Protein AF-A0A2T1D3N6-F1 (afdb_monomer)

Solvent-accessible surface area (backbone atoms only — not comparable to full-atom values): 9744 Å² total; per-residue (Å²): 136,86,78,81,79,74,80,77,78,74,59,88,49,50,56,41,84,42,80,54,96,59,24,33,27,42,40,35,47,56,98,94,40,80,48,78,44,62,32,80,37,54,75,40,79,68,46,48,50,56,49,47,55,49,32,50,51,51,35,49,28,51,73,72,69,69,58,53,86,91,55,56,67,80,70,31,49,74,76,62,77,78,66,66,72,81,62,78,78,72,73,59,90,73,52,43,49,68,57,56,50,48,55,51,48,62,75,46,47,87,83,49,55,72,69,61,60,56,58,46,51,60,55,53,56,48,57,73,68,46,90,70,45,49,64,91,43,47,66,52,43,64,72,55,49,46,60,70,74,59,67,68,78,84,75,83,129

Foldseek 3Di:
DDDPDDPPDDDALQWDWDADPQWIWIWHDDPNDIDIQTQRDGPDPVVVVVLVVLRVVSSVCSVVVVDDPVPSVVSRNPPPPPPPPPPPPPVLVDQWQLNVVVVVLVVCVVVDDPVVSVVCVVVSVVSVVDPDTGPVCVVCCVPPVCCVVPPPPPPDD

InterPro domains:
  IPR022000 Min27-like integrase, DNA-binding domain [PF12167] (13-68)

Structure (mmCIF, N/CA/C/O backbone):
data_AF-A0A2T1D3N6-F1
#
_entry.id   AF-A0A2T1D3N6-F1
#
loop_
_atom_site.group_PDB
_atom_site.id
_atom_site.type_symbol
_atom_site.label_atom_id
_atom_site.label_alt_id
_atom_site.label_comp_id
_atom_site.label_asym_id
_atom_site.label_entity_id
_atom_site.label_seq_id
_atom_site.pdbx_PDB_ins_code
_atom_site.Cartn_x
_atom_site.Cartn_y
_atom_site.Cartn_z
_atom_site.occupancy
_atom_site.B_iso_or_equiv
_atom_site.auth_seq_id
_atom_site.auth_comp_id
_atom_site.auth_asym_id
_atom_site.auth_atom_id
_atom_site.pdbx_PDB_model_num
ATOM 1 N N . MET A 1 1 ? 8.219 -3.507 47.811 1.00 45.81 1 MET A N 1
ATOM 2 C CA . MET A 1 1 ? 6.776 -3.391 47.508 1.00 45.81 1 MET A CA 1
ATOM 3 C C . MET A 1 1 ? 6.613 -2.945 46.061 1.00 45.81 1 MET A C 1
ATOM 5 O O . MET A 1 1 ? 6.782 -1.767 45.781 1.00 45.81 1 MET A O 1
ATOM 9 N N . TYR A 1 2 ? 6.382 -3.871 45.125 1.00 45.59 2 TYR A N 1
ATOM 10 C CA . TYR A 1 2 ? 6.098 -3.518 43.729 1.00 45.59 2 TYR A CA 1
ATOM 11 C C . TYR A 1 2 ? 4.589 -3.311 43.575 1.00 45.59 2 TYR A C 1
ATOM 13 O O . TYR A 1 2 ? 3.824 -4.266 43.647 1.00 45.59 2 TYR A O 1
ATOM 21 N N . SER A 1 3 ? 4.165 -2.058 43.402 1.00 60.75 3 SER A N 1
ATOM 22 C CA . SER A 1 3 ? 2.786 -1.735 43.031 1.00 60.75 3 SER A CA 1
ATOM 23 C C . SER A 1 3 ? 2.605 -2.028 41.536 1.00 60.75 3 SER A C 1
ATOM 25 O O . SER A 1 3 ? 3.342 -1.451 40.725 1.00 60.75 3 SER A O 1
ATOM 27 N N . PRO A 1 4 ? 1.691 -2.929 41.129 1.00 63.94 4 PRO A N 1
ATOM 28 C CA . PRO A 1 4 ? 1.426 -3.155 39.718 1.00 63.94 4 PRO A CA 1
ATOM 29 C C . PRO A 1 4 ? 0.799 -1.883 39.141 1.00 63.94 4 PRO A C 1
ATOM 31 O O . PRO A 1 4 ? -0.293 -1.471 39.532 1.00 63.94 4 PRO A O 1
ATOM 34 N N . LYS A 1 5 ? 1.511 -1.226 38.217 1.00 59.78 5 LYS A N 1
ATOM 35 C CA . LYS A 1 5 ? 0.985 -0.067 37.487 1.00 59.78 5 LYS A CA 1
ATOM 36 C C . LYS A 1 5 ? -0.282 -0.506 36.754 1.00 59.78 5 LYS A C 1
ATOM 38 O O . LYS A 1 5 ? -0.206 -1.278 35.800 1.00 59.78 5 LYS A O 1
ATOM 43 N N . SER A 1 6 ? -1.432 -0.016 37.215 1.00 61.16 6 SER A N 1
ATOM 44 C CA . SER A 1 6 ? -2.719 -0.220 36.550 1.00 61.16 6 SER A CA 1
ATOM 45 C C . SER A 1 6 ? -2.602 0.207 35.080 1.00 61.16 6 SER A C 1
ATOM 47 O O . SER A 1 6 ? -2.093 1.306 34.813 1.00 61.16 6 SER A O 1
ATOM 49 N N . PRO A 1 7 ? -3.007 -0.636 34.113 1.00 59.03 7 PRO A N 1
ATOM 50 C CA . PRO A 1 7 ? -2.943 -0.277 32.707 1.00 59.03 7 PRO A CA 1
ATOM 51 C C . PRO A 1 7 ? -3.808 0.964 32.475 1.00 59.03 7 PRO A C 1
ATOM 53 O O . PRO A 1 7 ? -5.017 0.955 32.708 1.00 59.03 7 PRO A O 1
ATOM 56 N N . ARG A 1 8 ? -3.173 2.059 32.034 1.00 63.75 8 ARG A N 1
ATOM 57 C CA . ARG A 1 8 ? -3.869 3.297 31.666 1.00 63.75 8 ARG A CA 1
ATOM 58 C C . ARG A 1 8 ? -4.956 2.957 30.649 1.00 63.75 8 ARG A C 1
ATOM 60 O O . ARG A 1 8 ? -4.662 2.432 29.577 1.00 63.75 8 ARG A O 1
ATOM 67 N N . LYS A 1 9 ? -6.207 3.266 30.996 1.00 58.75 9 LYS A N 1
ATOM 68 C CA . LYS A 1 9 ? -7.353 3.117 30.098 1.00 58.75 9 LYS A CA 1
ATOM 69 C C . LYS A 1 9 ? -7.082 3.957 28.848 1.00 58.75 9 LYS A C 1
ATOM 71 O O . LYS A 1 9 ? -6.788 5.147 28.962 1.00 58.75 9 LYS A O 1
ATOM 76 N N . ALA A 1 10 ? -7.117 3.326 27.678 1.00 62.38 10 ALA A N 1
ATOM 77 C CA . ALA A 1 10 ? -6.928 4.028 26.416 1.00 62.38 10 ALA A CA 1
ATOM 78 C C . ALA A 1 10 ? -8.006 5.118 26.271 1.00 62.38 10 ALA A C 1
ATOM 80 O O . ALA A 1 10 ? -9.153 4.912 26.680 1.00 62.38 10 ALA A O 1
ATOM 81 N N . ARG A 1 11 ? -7.633 6.286 25.728 1.00 65.75 11 ARG A N 1
ATOM 82 C CA . ARG A 1 11 ? -8.604 7.343 25.398 1.00 65.75 11 ARG A CA 1
ATOM 83 C C . ARG A 1 11 ? -9.623 6.778 24.406 1.00 65.75 11 ARG A C 1
ATOM 85 O O . ARG A 1 11 ? -9.261 5.968 23.555 1.00 65.75 11 ARG A O 1
ATOM 92 N N . THR A 1 12 ? -10.884 7.190 24.526 1.00 64.25 12 THR A N 1
ATOM 93 C CA . THR A 1 12 ? -11.938 6.836 23.566 1.00 64.25 12 THR A CA 1
ATOM 94 C C . THR A 1 12 ? -11.451 7.128 22.147 1.00 64.25 12 THR A C 1
ATOM 96 O O . THR A 1 12 ? -10.934 8.214 21.899 1.00 64.25 12 THR A O 1
ATOM 99 N N . GLY A 1 13 ? -11.565 6.143 21.255 1.00 68.12 13 GLY A N 1
ATOM 100 C CA . GLY A 1 13 ? -11.088 6.245 19.876 1.00 68.12 13 GLY A CA 1
ATOM 101 C C . GLY A 1 13 ? -9.615 5.898 19.654 1.00 68.12 13 GLY A C 1
ATOM 102 O O . GLY A 1 13 ? -9.217 5.844 18.504 1.00 68.12 13 GLY A O 1
ATOM 103 N N . SER A 1 14 ? -8.811 5.620 20.690 1.00 81.81 14 SER A N 1
ATOM 104 C CA . SER A 1 14 ? -7.410 5.214 20.497 1.00 81.81 14 SER A CA 1
ATOM 105 C C . SER A 1 14 ? -7.311 3.821 19.874 1.00 81.81 14 SER A C 1
ATOM 107 O O . SER A 1 14 ? -7.904 2.859 20.380 1.00 81.81 14 SER A O 1
ATOM 109 N N . VAL A 1 15 ? -6.523 3.715 18.806 1.00 89.19 15 VAL A N 1
ATOM 110 C CA . VAL A 1 15 ? -6.323 2.479 18.052 1.00 89.19 15 VAL A CA 1
ATOM 111 C C . VAL A 1 15 ? -4.976 1.865 18.399 1.00 89.19 15 VAL A C 1
ATOM 113 O O . VAL A 1 15 ? -3.919 2.465 18.229 1.00 89.19 15 VAL A O 1
ATOM 116 N N . GLN A 1 16 ? -5.005 0.632 18.901 1.00 90.62 16 GLN A N 1
ATOM 117 C CA . GLN A 1 16 ? -3.804 -0.109 19.269 1.00 90.62 16 GLN A CA 1
ATOM 118 C C . GLN A 1 16 ? -3.459 -1.156 18.216 1.00 90.62 16 GLN A C 1
ATOM 120 O O . GLN A 1 16 ? -4.332 -1.857 17.708 1.00 90.62 16 GLN A O 1
ATOM 125 N N . ILE A 1 17 ? -2.164 -1.313 17.947 1.00 90.94 17 ILE A N 1
ATOM 126 C CA . ILE A 1 17 ? -1.647 -2.364 17.072 1.00 90.94 17 ILE A CA 1
ATOM 127 C C . ILE A 1 17 ? -1.302 -3.581 17.927 1.00 90.94 17 ILE A C 1
ATOM 129 O O . ILE A 1 17 ? -0.477 -3.505 18.840 1.00 90.94 17 ILE A O 1
ATOM 133 N N . ARG A 1 18 ? -1.913 -4.722 17.617 1.00 90.75 18 ARG A N 1
ATOM 134 C CA . ARG A 1 18 ? -1.641 -6.019 18.237 1.00 90.75 18 ARG A CA 1
ATOM 135 C C . ARG A 1 18 ? -1.013 -6.954 17.210 1.00 90.75 18 ARG A C 1
ATOM 137 O O . ARG A 1 18 ? -1.436 -6.988 16.062 1.00 90.75 18 ARG A O 1
ATOM 144 N N . SER A 1 19 ? -0.036 -7.743 17.644 1.00 89.12 19 SER A N 1
ATOM 145 C CA . SER A 1 19 ? 0.482 -8.877 16.875 1.00 89.12 19 SER A CA 1
ATOM 146 C C . SER A 1 19 ? -0.168 -10.167 17.382 1.00 89.12 19 SER A C 1
ATOM 148 O O . SER A 1 19 ? -0.219 -10.402 18.592 1.00 89.12 19 SER A O 1
ATOM 150 N N . SER A 1 20 ? -0.722 -10.974 16.480 1.00 84.75 20 SER A N 1
ATOM 151 C CA . SER A 1 20 ? -1.324 -12.279 16.775 1.00 84.75 20 SER A CA 1
ATOM 152 C C . SER A 1 20 ? -1.007 -13.245 15.635 1.00 84.75 20 SER A C 1
ATOM 154 O O . SER A 1 20 ? -1.254 -12.920 14.479 1.00 84.75 20 SER A O 1
ATOM 156 N N . ASN A 1 21 ? -0.432 -14.414 15.942 1.00 84.06 21 ASN A N 1
ATOM 157 C CA . ASN A 1 21 ? -0.016 -15.418 14.947 1.00 84.06 21 ASN A CA 1
ATOM 158 C C . ASN A 1 21 ? 0.836 -14.827 13.806 1.00 84.06 21 ASN A C 1
ATOM 160 O O . ASN A 1 21 ? 0.585 -15.081 12.628 1.00 84.06 21 ASN A O 1
ATOM 164 N N . ASN A 1 22 ? 1.810 -13.981 14.157 1.00 82.44 22 ASN A N 1
ATOM 165 C CA . ASN A 1 22 ? 2.666 -13.240 13.224 1.00 82.44 22 ASN A CA 1
ATOM 166 C C . ASN A 1 22 ? 1.903 -12.327 12.249 1.00 82.44 22 ASN A C 1
ATOM 168 O O . ASN A 1 22 ? 2.464 -11.929 11.230 1.00 82.44 22 ASN A O 1
ATOM 172 N N . ARG A 1 23 ? 0.648 -11.974 12.543 1.00 87.06 23 ARG A N 1
ATOM 173 C CA . ARG A 1 23 ? -0.160 -11.021 11.779 1.00 87.06 23 ARG A CA 1
ATOM 174 C C . ARG A 1 23 ? -0.475 -9.792 12.618 1.00 87.06 23 ARG A C 1
ATOM 176 O O . ARG A 1 23 ? -0.707 -9.888 13.823 1.00 87.06 23 ARG A O 1
ATOM 183 N N . LEU A 1 24 ? -0.508 -8.638 11.967 1.00 90.88 24 LEU A N 1
ATOM 184 C CA . LEU A 1 24 ? -0.866 -7.376 12.600 1.00 90.88 24 LEU A CA 1
ATOM 185 C C . LEU A 1 24 ? -2.390 -7.170 12.587 1.00 90.88 24 LEU A C 1
ATOM 187 O O . LEU A 1 24 ? -3.091 -7.500 11.627 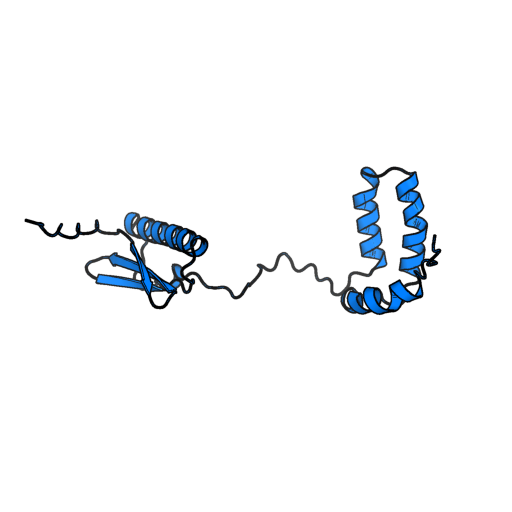1.00 90.88 24 LEU A O 1
ATOM 191 N N . GLN A 1 25 ? -2.906 -6.644 13.692 1.00 91.44 25 GLN A N 1
ATOM 192 C CA . GLN A 1 25 ? -4.320 -6.357 13.911 1.00 91.44 25 GLN A CA 1
ATOM 193 C C . GLN A 1 25 ? -4.476 -4.987 14.568 1.00 91.44 25 GLN A C 1
ATOM 195 O O . GLN A 1 25 ? -3.707 -4.633 15.463 1.00 91.44 25 GLN A O 1
ATOM 200 N N . LEU A 1 26 ? -5.498 -4.241 14.164 1.00 91.31 26 LEU A N 1
ATOM 201 C CA . LEU A 1 26 ? -5.946 -3.033 14.843 1.00 91.31 26 LEU A CA 1
ATOM 202 C C . LEU A 1 26 ? -7.016 -3.409 15.865 1.00 91.31 26 LEU A C 1
ATOM 204 O O . LEU A 1 26 ? -7.936 -4.174 15.567 1.00 91.31 26 LEU A O 1
ATOM 208 N N . VAL A 1 27 ? -6.890 -2.872 17.074 1.00 91.56 27 VAL A N 1
ATOM 209 C CA . VAL A 1 27 ? -7.812 -3.117 18.181 1.00 91.56 27 VAL A CA 1
ATOM 210 C C . VAL A 1 27 ? -8.197 -1.789 18.804 1.00 91.56 27 VAL A C 1
ATOM 212 O O . VAL A 1 27 ? -7.336 -1.050 19.279 1.00 91.56 27 VAL A O 1
ATOM 215 N N . PHE A 1 28 ? -9.492 -1.502 18.831 1.00 90.50 28 PHE A N 1
ATOM 216 C CA . PHE A 1 28 ? -10.016 -0.252 19.371 1.00 90.50 28 PHE A CA 1
ATOM 217 C C . PHE A 1 28 ? -11.444 -0.425 19.880 1.00 90.50 28 PHE A C 1
ATOM 219 O O . PHE A 1 28 ? -12.086 -1.452 19.651 1.00 90.50 28 PHE A O 1
ATOM 226 N N . THR A 1 29 ? -11.932 0.580 20.602 1.00 87.69 29 THR A N 1
ATOM 227 C CA . THR A 1 29 ? -13.298 0.611 21.126 1.00 87.69 29 THR A CA 1
ATOM 228 C C . THR A 1 29 ? -14.015 1.826 20.563 1.00 87.69 29 THR A C 1
ATOM 230 O O . THR A 1 29 ? -13.558 2.953 20.755 1.00 87.69 29 THR A O 1
ATOM 233 N N . PHE A 1 30 ? -15.154 1.589 19.920 1.00 86.44 30 PHE A N 1
ATOM 234 C CA . PHE A 1 30 ? -16.036 2.621 19.391 1.00 86.44 30 PHE A CA 1
ATOM 235 C C . PHE A 1 30 ? -17.464 2.349 19.871 1.00 86.44 30 PHE A C 1
ATOM 237 O 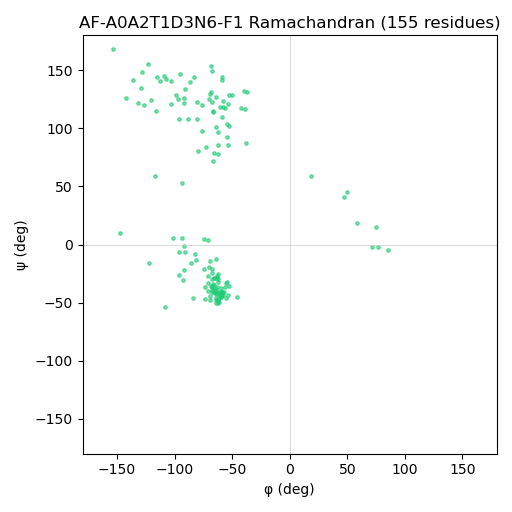O . PHE A 1 30 ? -17.908 1.204 19.900 1.00 86.44 30 PHE A O 1
ATOM 244 N N . ASN A 1 31 ? -18.160 3.391 20.330 1.00 84.25 31 ASN A N 1
ATOM 245 C CA . ASN A 1 31 ? -19.536 3.310 20.836 1.00 84.25 31 ASN A CA 1
ATOM 246 C C . ASN A 1 31 ? -19.798 2.160 21.846 1.00 84.25 31 ASN A C 1
ATOM 248 O O . ASN A 1 31 ? -20.792 1.441 21.770 1.00 84.25 31 ASN A O 1
ATOM 252 N N . GLY A 1 32 ? -18.854 1.922 22.767 1.00 83.69 32 GLY A N 1
ATOM 253 C CA . GLY A 1 32 ? -18.957 0.868 23.788 1.00 83.69 32 GLY A CA 1
ATOM 254 C C . GLY A 1 32 ? -18.696 -0.564 23.298 1.00 83.69 32 GLY A C 1
ATOM 255 O O . GLY A 1 32 ? -18.665 -1.480 24.119 1.00 83.69 32 GLY A O 1
ATOM 256 N N . LYS A 1 33 ? -18.447 -0.772 21.998 1.00 86.69 33 LYS A N 1
ATOM 257 C CA . LYS A 1 33 ? -18.113 -2.074 21.405 1.00 86.69 33 LYS A CA 1
ATOM 258 C C . LYS A 1 33 ? -16.638 -2.134 21.016 1.00 86.69 33 LYS A C 1
ATOM 260 O O . LYS A 1 33 ? -16.046 -1.148 20.579 1.00 86.69 33 LYS A O 1
ATOM 265 N N . ARG A 1 34 ? -16.023 -3.303 21.208 1.00 88.88 34 ARG A N 1
ATOM 266 C CA . ARG A 1 34 ? -14.623 -3.549 20.843 1.00 88.88 34 ARG A CA 1
ATOM 267 C C . ARG A 1 34 ? -14.555 -4.110 19.428 1.00 88.88 34 ARG A C 1
ATOM 269 O O . ARG A 1 34 ? -15.173 -5.134 19.153 1.00 88.88 34 ARG A O 1
ATOM 276 N N . HIS A 1 35 ? -13.769 -3.468 18.574 1.00 89.25 35 HIS A N 1
ATOM 277 C CA . HIS A 1 35 ? -13.573 -3.855 17.183 1.00 89.25 35 HIS A CA 1
ATOM 278 C C . HIS A 1 35 ? -12.164 -4.413 16.970 1.00 89.25 35 HIS A C 1
ATOM 280 O O . HIS A 1 35 ? -11.193 -3.971 17.594 1.00 89.25 35 HIS A O 1
ATOM 286 N N . PHE A 1 36 ? -12.076 -5.404 16.084 1.00 89.81 36 PHE A N 1
ATOM 287 C CA . PHE A 1 36 ? -10.833 -6.039 15.663 1.00 89.81 36 PHE A CA 1
ATOM 288 C C . PHE A 1 36 ? -10.760 -5.995 14.140 1.00 89.81 36 PHE A C 1
ATOM 290 O O . PHE A 1 36 ? -11.615 -6.566 13.466 1.00 89.81 36 PHE A O 1
ATOM 297 N N . VAL A 1 37 ? -9.728 -5.354 13.599 1.00 88.88 37 VAL A N 1
ATOM 298 C CA . VAL A 1 37 ? -9.477 -5.313 12.153 1.00 88.88 37 VAL A CA 1
ATOM 299 C C . VAL A 1 37 ? -8.165 -6.022 11.881 1.00 88.88 37 VAL A C 1
ATOM 301 O O . VAL A 1 37 ? -7.105 -5.581 12.317 1.00 88.88 37 VAL A O 1
ATOM 304 N N . SER A 1 38 ? -8.222 -7.145 11.172 1.00 87.06 38 SER A N 1
ATOM 305 C CA . SER A 1 38 ? -7.007 -7.828 10.726 1.00 87.06 38 SER A CA 1
ATOM 306 C C . SER A 1 38 ? -6.473 -7.143 9.476 1.00 87.06 38 SER A C 1
ATOM 308 O O . SER A 1 38 ? -7.185 -7.071 8.479 1.00 87.06 38 SER A O 1
ATOM 310 N N . THR A 1 39 ? -5.223 -6.671 9.504 1.00 84.00 39 THR A N 1
ATOM 311 C CA . THR A 1 39 ? -4.614 -6.028 8.326 1.00 84.00 39 THR A CA 1
ATOM 312 C C . THR A 1 39 ? -4.079 -7.040 7.321 1.00 84.00 39 THR A C 1
ATOM 314 O O . THR A 1 39 ? -3.729 -6.672 6.211 1.00 84.00 39 THR A O 1
ATOM 317 N N . GLY A 1 40 ? -3.966 -8.318 7.695 1.00 83.38 40 GLY A N 1
ATOM 318 C CA . GLY A 1 40 ? -3.391 -9.350 6.830 1.00 83.38 40 GLY A CA 1
ATOM 319 C C . GLY A 1 40 ? -1.875 -9.225 6.646 1.00 83.38 40 GLY A C 1
ATOM 320 O O . GLY A 1 40 ? -1.269 -10.099 6.034 1.00 83.38 40 GLY A O 1
ATOM 321 N N . LEU A 1 41 ? -1.226 -8.210 7.217 1.00 84.81 41 LEU A N 1
ATOM 322 C CA . LEU A 1 41 ? 0.216 -8.020 7.114 1.00 84.81 41 LEU A CA 1
ATOM 323 C C . LEU A 1 41 ? 0.968 -8.865 8.145 1.00 84.81 41 LEU A C 1
ATOM 325 O O . LEU A 1 41 ? 0.510 -9.033 9.275 1.00 84.81 41 LEU A O 1
ATOM 329 N N . GLY A 1 42 ? 2.136 -9.380 7.757 1.00 88.31 42 GLY A N 1
ATOM 330 C CA . GLY A 1 42 ? 3.056 -10.039 8.685 1.00 88.31 42 GLY A CA 1
ATOM 331 C C . GLY A 1 42 ? 3.669 -9.050 9.684 1.00 88.31 42 GLY A C 1
ATOM 332 O O . GLY A 1 42 ? 3.807 -7.871 9.359 1.00 88.31 42 GLY A O 1
ATOM 333 N N . ASP A 1 43 ? 4.075 -9.508 10.868 1.00 87.44 43 ASP A N 1
ATOM 334 C CA . ASP A 1 43 ? 4.760 -8.670 11.864 1.00 87.44 43 ASP A CA 1
ATOM 335 C C . ASP A 1 43 ? 6.210 -8.358 11.441 1.00 87.44 43 ASP A C 1
ATOM 337 O O . ASP A 1 43 ? 7.158 -9.043 11.819 1.00 87.44 43 ASP A O 1
ATOM 341 N N . THR A 1 44 ? 6.375 -7.330 10.606 1.00 89.31 44 THR A N 1
ATOM 342 C CA . THR A 1 44 ? 7.676 -6.765 10.216 1.00 89.31 44 THR A CA 1
ATOM 343 C C . THR A 1 44 ? 7.724 -5.273 10.560 1.00 89.31 44 THR A C 1
ATOM 345 O O . THR A 1 44 ? 6.674 -4.623 10.613 1.00 89.31 44 THR A O 1
ATOM 348 N N . PRO A 1 45 ? 8.914 -4.670 10.757 1.00 88.25 45 PRO A N 1
ATOM 349 C CA . PRO A 1 45 ? 9.022 -3.241 11.065 1.00 88.25 45 PRO A CA 1
ATOM 350 C C . PRO A 1 45 ? 8.363 -2.333 10.016 1.00 88.25 45 PRO A C 1
ATOM 352 O O . PRO A 1 45 ? 7.758 -1.322 10.363 1.00 88.25 45 PRO A O 1
ATOM 355 N N . PHE A 1 46 ? 8.445 -2.708 8.737 1.00 88.38 46 PHE A N 1
ATOM 356 C CA . PHE A 1 46 ? 7.807 -1.980 7.639 1.00 88.38 46 PHE A CA 1
ATOM 357 C C . PHE A 1 46 ? 6.278 -2.094 7.694 1.00 88.38 46 PHE A C 1
ATOM 359 O O . PHE A 1 46 ? 5.574 -1.085 7.673 1.00 88.38 46 PHE A O 1
ATOM 366 N N . ASN A 1 47 ? 5.764 -3.311 7.870 1.00 89.06 47 ASN A N 1
ATOM 367 C CA . ASN A 1 47 ? 4.329 -3.562 7.967 1.00 89.06 47 ASN A CA 1
ATOM 368 C C . ASN A 1 47 ? 3.706 -2.930 9.219 1.00 89.06 47 ASN A C 1
ATOM 370 O O . ASN A 1 47 ? 2.537 -2.544 9.198 1.00 89.06 47 ASN A O 1
ATOM 374 N N . ARG A 1 48 ? 4.476 -2.784 10.307 1.00 89.75 48 ARG A N 1
ATOM 375 C CA . ARG A 1 48 ? 4.049 -2.036 11.498 1.00 89.75 48 ARG A CA 1
ATOM 376 C C . ARG A 1 48 ? 3.827 -0.562 11.202 1.00 89.75 48 ARG A C 1
ATOM 378 O O . ARG A 1 48 ? 2.825 -0.035 11.667 1.00 89.75 48 ARG A O 1
ATOM 385 N N . LYS A 1 49 ? 4.699 0.077 10.413 1.00 90.31 49 LYS A N 1
ATOM 386 C CA . LYS A 1 49 ? 4.496 1.469 9.978 1.00 90.31 49 LYS A CA 1
ATOM 387 C C . LYS A 1 49 ? 3.232 1.603 9.131 1.00 90.31 49 LYS A C 1
ATOM 389 O O . LYS A 1 49 ? 2.375 2.402 9.471 1.00 90.31 49 LYS A O 1
ATOM 394 N N . GLN A 1 50 ? 3.046 0.729 8.140 1.00 88.69 50 GLN A N 1
ATOM 395 C CA . GLN A 1 50 ? 1.812 0.721 7.339 1.00 88.69 50 GLN A CA 1
ATOM 396 C C . GLN A 1 50 ? 0.554 0.506 8.194 1.00 88.69 50 GLN A C 1
ATOM 398 O O . GLN A 1 50 ? -0.473 1.149 7.995 1.00 88.69 50 GLN A O 1
ATOM 403 N N . THR A 1 51 ? 0.628 -0.400 9.171 1.00 90.69 51 THR A N 1
ATOM 404 C CA . THR A 1 51 ? -0.479 -0.650 10.101 1.00 90.69 51 THR A CA 1
ATOM 405 C C . THR A 1 51 ? -0.732 0.561 11.002 1.00 90.69 51 THR A C 1
ATOM 407 O O . THR A 1 51 ? -1.877 0.844 11.333 1.00 90.69 51 THR A O 1
ATOM 410 N N . GLN A 1 52 ? 0.313 1.298 11.377 1.00 91.38 52 GLN A N 1
ATOM 411 C CA . GLN A 1 52 ? 0.196 2.537 12.139 1.00 91.38 52 GLN A CA 1
ATOM 412 C C . GLN A 1 52 ? -0.477 3.648 11.330 1.00 91.38 52 GLN A C 1
ATOM 414 O O . GLN A 1 52 ? -1.346 4.326 11.869 1.00 91.38 52 GLN A O 1
ATOM 419 N N . ASP A 1 53 ? -0.158 3.784 10.045 1.00 90.62 53 ASP A N 1
ATOM 420 C CA . ASP A 1 53 ? -0.830 4.748 9.167 1.00 90.62 53 ASP A CA 1
ATOM 421 C C . ASP A 1 53 ? -2.337 4.454 9.079 1.00 90.62 53 ASP A C 1
ATOM 423 O O . ASP A 1 53 ? -3.164 5.358 9.185 1.00 90.62 53 ASP A O 1
ATOM 427 N N . ARG A 1 54 ? -2.715 3.170 8.995 1.00 89.19 54 ARG A N 1
ATOM 428 C CA . ARG A 1 54 ? -4.126 2.747 9.050 1.00 89.19 54 ARG A CA 1
ATOM 429 C C . ARG A 1 54 ? -4.766 2.964 10.414 1.00 89.19 54 ARG A C 1
ATOM 431 O O . ARG A 1 54 ? -5.937 3.317 10.478 1.00 89.19 54 ARG A O 1
ATOM 438 N N . ALA A 1 55 ? -4.019 2.787 11.502 1.00 91.56 55 ALA A N 1
ATOM 439 C CA . ALA A 1 55 ? -4.512 3.115 12.835 1.00 91.56 55 ALA A CA 1
ATOM 440 C C . ALA A 1 55 ? -4.890 4.602 12.924 1.00 91.56 55 ALA A C 1
ATOM 442 O O . ALA A 1 55 ? -5.979 4.916 13.391 1.00 91.56 55 ALA A O 1
ATOM 443 N N . LEU A 1 56 ? -4.042 5.495 12.401 1.00 91.19 56 LEU A N 1
ATOM 444 C CA . LEU A 1 56 ? -4.316 6.934 12.352 1.00 91.19 56 LEU A CA 1
ATOM 445 C C . LEU A 1 56 ? -5.528 7.270 11.478 1.00 91.19 56 LEU A C 1
ATOM 447 O O . LEU A 1 56 ? -6.306 8.147 11.835 1.00 91.19 56 LEU A O 1
ATOM 451 N N . GLU A 1 57 ? -5.711 6.571 10.358 1.00 90.69 57 GLU A N 1
ATOM 452 C CA . GLU A 1 57 ? -6.895 6.723 9.504 1.00 90.69 57 GLU A CA 1
ATOM 453 C C . GLU A 1 57 ? -8.187 6.396 10.265 1.00 90.69 57 GLU A C 1
ATOM 455 O O . GLU A 1 57 ? -9.143 7.166 10.223 1.00 90.69 57 GLU A O 1
ATOM 460 N N . VAL A 1 58 ? -8.193 5.300 11.028 1.00 90.00 58 VAL A N 1
ATOM 461 C CA . VAL A 1 58 ? -9.329 4.923 11.881 1.00 90.00 58 VAL A CA 1
ATOM 462 C C . VAL A 1 58 ? -9.559 5.960 12.980 1.00 90.00 58 VAL A C 1
ATOM 464 O O . VAL A 1 58 ? -10.692 6.378 13.196 1.00 90.00 58 VAL A O 1
ATOM 467 N N . GLU A 1 59 ? -8.503 6.406 13.668 1.00 91.19 59 GLU A N 1
ATOM 468 C CA . GLU A 1 59 ? -8.614 7.446 14.703 1.00 91.19 59 GLU A CA 1
ATOM 469 C C . GLU A 1 59 ? -9.204 8.742 14.135 1.00 91.19 59 GLU A C 1
ATOM 471 O O . GLU A 1 59 ? -10.060 9.370 14.763 1.00 91.19 59 GLU A O 1
ATOM 476 N N . ARG A 1 60 ? -8.775 9.119 12.928 1.00 91.19 60 ARG A N 1
ATOM 477 C CA . ARG A 1 60 ? -9.256 10.290 12.200 1.00 91.19 60 ARG A CA 1
ATOM 478 C C . ARG A 1 60 ? -10.739 10.158 11.852 1.00 91.19 60 ARG A C 1
ATOM 480 O O . ARG A 1 60 ? -11.510 11.063 12.154 1.00 91.19 60 ARG A O 1
ATOM 487 N N . ASP A 1 61 ? -11.143 9.037 11.267 1.00 88.75 61 ASP A N 1
ATOM 488 C CA . ASP A 1 61 ? -12.532 8.805 10.864 1.00 88.75 61 ASP A CA 1
ATOM 489 C C . ASP A 1 61 ? -13.462 8.735 12.100 1.00 88.75 61 ASP A C 1
ATOM 491 O O . ASP A 1 61 ? -14.577 9.258 12.071 1.00 88.75 61 ASP A O 1
ATOM 495 N N . ILE A 1 62 ? -12.987 8.193 13.233 1.00 88.44 62 ILE A N 1
ATOM 496 C CA . ILE A 1 62 ? -13.703 8.240 14.523 1.00 88.44 62 ILE A CA 1
ATOM 497 C C . ILE A 1 62 ? -13.854 9.684 15.015 1.00 88.44 62 ILE A C 1
ATOM 499 O O . ILE A 1 62 ? -14.920 10.053 15.508 1.00 88.44 62 ILE A O 1
ATOM 503 N N . ALA A 1 63 ? -12.804 10.501 14.899 1.00 88.00 63 ALA A N 1
ATOM 504 C CA . ALA A 1 63 ? -12.823 11.892 15.343 1.00 88.00 63 ALA A CA 1
ATOM 505 C C . ALA A 1 63 ? -13.763 12.771 14.500 1.00 88.00 63 ALA A C 1
ATOM 50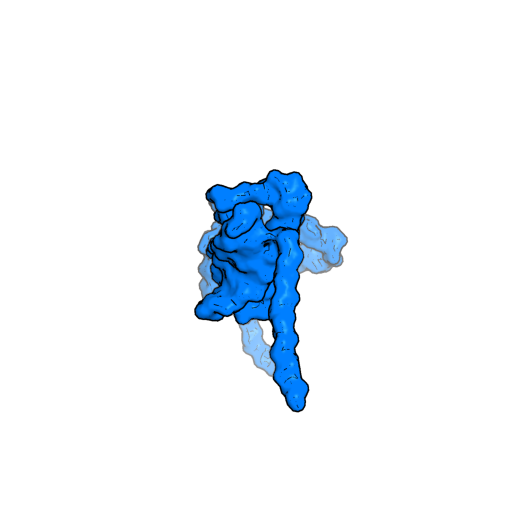7 O O . ALA A 1 63 ? -14.430 13.641 15.058 1.00 88.00 63 ALA A O 1
ATOM 508 N N . TYR A 1 64 ? -13.842 12.533 13.187 1.00 89.00 64 TYR A N 1
ATOM 509 C CA . TYR A 1 64 ? -14.758 13.246 12.287 1.00 89.00 64 TYR A CA 1
ATOM 510 C C . TYR A 1 64 ? -16.186 12.680 12.279 1.00 89.00 64 TYR A C 1
ATOM 512 O O . TYR A 1 64 ? -17.077 13.304 11.711 1.00 89.00 64 TYR A O 1
ATOM 520 N N . GLY A 1 65 ? -16.428 11.533 12.922 1.00 85.75 65 GLY A N 1
ATOM 521 C CA . GLY A 1 65 ? -17.741 10.881 12.929 1.00 85.75 65 GLY A CA 1
ATOM 522 C C . GLY A 1 65 ? -18.095 10.176 11.615 1.00 85.75 65 GLY A C 1
ATOM 523 O O . GLY A 1 65 ? -19.250 9.823 11.411 1.00 85.75 65 GLY A O 1
ATOM 524 N N . GLU A 1 66 ? -17.109 9.951 10.745 1.00 86.50 66 GLU A N 1
ATOM 525 C CA . GLU A 1 66 ? -17.243 9.210 9.481 1.00 86.50 66 GLU A CA 1
ATOM 526 C C . GLU A 1 66 ? -16.938 7.714 9.641 1.00 86.50 66 GLU A C 1
ATOM 528 O O . GLU A 1 66 ? -16.983 6.952 8.675 1.00 86.50 66 GLU A O 1
ATOM 533 N N . PHE A 1 67 ? -16.584 7.279 10.853 1.00 85.69 67 PHE A N 1
ATOM 534 C CA . PHE A 1 67 ? -16.311 5.878 11.125 1.00 85.69 67 PHE A CA 1
ATOM 535 C C . PHE A 1 67 ? -17.584 5.038 10.994 1.00 85.69 67 PHE A C 1
ATOM 537 O O . PHE A 1 67 ? -18.506 5.146 11.806 1.00 85.69 67 PHE A O 1
ATOM 544 N N . ASP A 1 68 ? -17.583 4.159 9.996 1.00 84.19 68 ASP A N 1
ATOM 545 C CA . ASP A 1 68 ? -18.639 3.186 9.766 1.00 84.19 68 ASP A CA 1
ATOM 546 C C . ASP A 1 68 ? -18.259 1.828 10.395 1.00 84.19 68 ASP A C 1
ATOM 548 O O . ASP A 1 68 ? -17.356 1.142 9.898 1.00 84.19 68 ASP A O 1
ATOM 552 N N . PRO A 1 69 ? -18.908 1.416 11.503 1.00 80.75 69 PRO A N 1
ATOM 553 C CA . PRO A 1 69 ? -18.635 0.136 12.149 1.00 80.75 69 PRO A CA 1
ATOM 554 C C . PRO A 1 69 ? -19.058 -1.072 11.303 1.00 80.75 69 PRO A C 1
ATOM 556 O O . PRO A 1 69 ? -18.539 -2.165 11.544 1.00 80.75 69 PRO A O 1
ATOM 559 N N . ASP A 1 70 ? -19.967 -0.890 10.342 1.00 80.25 70 ASP A N 1
ATOM 560 C CA . ASP A 1 70 ? -20.465 -1.961 9.478 1.00 80.25 70 ASP A CA 1
ATOM 561 C C . ASP A 1 70 ? -19.545 -2.175 8.258 1.00 80.25 70 ASP A C 1
ATOM 563 O O . ASP A 1 70 ? -19.556 -3.247 7.652 1.00 80.25 70 ASP A O 1
ATOM 567 N N . ASN A 1 71 ? -18.659 -1.212 7.958 1.00 82.44 71 ASN A N 1
ATOM 568 C CA . ASN A 1 71 ? -17.703 -1.256 6.847 1.00 82.44 71 ASN A CA 1
ATOM 569 C C . ASN A 1 71 ? -16.232 -1.238 7.310 1.00 82.44 71 ASN A C 1
ATOM 571 O O . ASN A 1 71 ? -15.417 -0.391 6.938 1.00 82.44 71 ASN A O 1
ATOM 575 N N . LEU A 1 72 ? -15.857 -2.236 8.114 1.00 81.19 72 LEU A N 1
ATOM 576 C CA . LEU A 1 72 ? -14.470 -2.435 8.568 1.00 81.19 72 LEU A CA 1
ATOM 577 C C . LEU A 1 72 ? -13.522 -2.883 7.438 1.00 81.19 72 LEU A C 1
ATOM 579 O O . LEU A 1 72 ? -12.300 -2.845 7.610 1.00 81.19 72 LEU A O 1
ATOM 583 N N . ASP A 1 73 ? -14.066 -3.310 6.295 1.00 79.31 73 ASP A N 1
ATOM 584 C CA . ASP A 1 73 ? -13.298 -3.761 5.131 1.00 79.31 73 ASP A CA 1
ATOM 585 C C . ASP A 1 73 ? -12.473 -2.632 4.502 1.00 79.31 73 ASP A C 1
ATOM 587 O O . ASP A 1 73 ? -11.370 -2.898 4.026 1.00 79.31 73 ASP A O 1
ATOM 591 N N . LYS A 1 74 ? -12.920 -1.370 4.612 1.00 81.81 74 LYS A N 1
ATOM 592 C CA . LYS A 1 74 ? -12.164 -0.171 4.195 1.00 81.81 74 LYS A CA 1
ATOM 593 C C . LYS A 1 74 ? -10.759 -0.108 4.811 1.00 81.81 74 LYS A C 1
ATOM 595 O O . LYS A 1 74 ? -9.815 0.346 4.167 1.00 81.81 74 LYS A O 1
ATOM 600 N N . TYR A 1 75 ? -10.620 -0.567 6.055 1.00 81.69 75 TYR A N 1
ATOM 601 C CA . TYR A 1 75 ? -9.366 -0.506 6.813 1.00 81.69 75 TYR A CA 1
ATOM 602 C C . TYR A 1 75 ? -8.548 -1.794 6.738 1.00 81.69 75 TYR A C 1
ATOM 604 O O . TYR A 1 75 ? -7.416 -1.840 7.233 1.00 81.69 75 TYR A O 1
ATOM 612 N N . LYS A 1 76 ? -9.090 -2.856 6.130 1.00 79.38 76 LYS A N 1
ATOM 613 C CA . LYS A 1 76 ? -8.275 -4.019 5.798 1.00 79.38 76 LYS A CA 1
ATOM 614 C C . LYS A 1 76 ? -7.306 -3.563 4.722 1.00 79.38 76 LYS A C 1
ATOM 616 O O . LYS A 1 76 ? -7.708 -3.088 3.663 1.00 79.38 76 LYS A O 1
ATOM 621 N N . VAL A 1 77 ? -6.011 -3.709 4.993 1.00 66.94 77 VAL A N 1
ATOM 622 C CA . VAL A 1 77 ? -5.026 -3.626 3.922 1.00 66.94 77 VAL A CA 1
ATOM 623 C C . VAL A 1 77 ? -5.364 -4.803 3.029 1.00 66.94 77 VAL A C 1
ATOM 625 O O . VAL A 1 77 ? -5.088 -5.952 3.375 1.00 66.94 77 VAL A O 1
ATOM 628 N N . LEU A 1 78 ? -6.050 -4.528 1.919 1.00 61.12 78 LEU A N 1
ATOM 629 C CA . LEU A 1 78 ? -6.093 -5.460 0.819 1.00 61.12 78 LEU A CA 1
ATOM 630 C C . LEU A 1 78 ? -4.623 -5.705 0.520 1.00 61.12 78 LEU A C 1
ATOM 632 O O . LEU A 1 78 ? -3.928 -4.850 -0.030 1.00 61.12 78 LEU A O 1
ATOM 636 N N . VAL A 1 79 ? -4.134 -6.864 0.952 1.00 53.22 79 VAL A N 1
ATOM 637 C CA . VAL A 1 79 ? -3.002 -7.505 0.317 1.00 53.22 79 VAL A CA 1
ATOM 638 C C . VAL A 1 79 ? -3.526 -7.784 -1.081 1.00 53.22 79 VAL A C 1
ATOM 640 O O . VAL A 1 79 ? -3.986 -8.878 -1.392 1.00 53.22 79 VAL A O 1
ATOM 643 N N . ALA A 1 80 ? -3.551 -6.738 -1.907 1.00 47.06 80 ALA A N 1
ATOM 644 C CA . ALA A 1 80 ? -3.428 -6.893 -3.322 1.00 47.06 80 ALA A CA 1
ATOM 645 C C . ALA A 1 80 ? -2.159 -7.728 -3.437 1.00 47.06 80 ALA A C 1
ATOM 647 O O . ALA A 1 80 ? -1.053 -7.253 -3.177 1.00 47.06 80 ALA A O 1
ATOM 648 N N . LEU A 1 81 ? -2.350 -9.024 -3.675 1.00 46.62 81 LEU A N 1
ATOM 649 C CA . LEU A 1 81 ? -1.502 -9.798 -4.557 1.00 46.62 81 LEU A CA 1
ATOM 650 C C . LEU A 1 81 ? -1.165 -8.878 -5.712 1.00 46.62 81 LEU A C 1
ATOM 652 O O . LEU A 1 81 ? -1.953 -8.802 -6.636 1.00 46.62 81 LEU A O 1
ATOM 656 N N . THR A 1 82 ? -0.103 -8.096 -5.554 1.00 41.84 82 THR A N 1
ATOM 657 C CA . THR A 1 82 ? 0.549 -7.254 -6.543 1.00 41.84 82 THR A CA 1
ATOM 658 C C . THR A 1 82 ? -0.332 -6.958 -7.759 1.00 41.84 82 THR A C 1
ATOM 660 O O . THR A 1 82 ? 0.031 -7.294 -8.881 1.00 41.84 82 THR A O 1
ATOM 663 N N . THR A 1 83 ? -1.502 -6.339 -7.566 1.00 44.06 83 THR A N 1
ATOM 664 C CA . THR A 1 83 ? -2.194 -5.696 -8.676 1.00 44.06 83 THR A CA 1
ATOM 665 C C . THR A 1 83 ? -1.445 -4.397 -8.798 1.00 44.06 83 THR A C 1
ATOM 667 O O . THR A 1 83 ? -1.813 -3.380 -8.216 1.00 44.06 83 THR A O 1
ATOM 670 N N . VAL A 1 84 ? -0.292 -4.497 -9.462 1.00 49.00 84 VAL A N 1
ATOM 671 C CA . VAL A 1 84 ? 0.297 -3.389 -10.191 1.00 49.00 84 VAL A CA 1
ATOM 672 C C . VAL A 1 84 ? -0.901 -2.703 -10.826 1.00 49.00 84 VAL A C 1
ATOM 674 O O . VAL A 1 84 ? -1.655 -3.352 -11.557 1.00 49.00 84 VAL A O 1
ATOM 677 N N . GLU A 1 85 ? -1.156 -1.453 -10.451 1.00 45.78 85 GLU A N 1
ATOM 678 C CA . GLU A 1 85 ? -2.067 -0.611 -11.212 1.00 45.78 85 GLU A CA 1
ATOM 679 C C . GLU A 1 85 ? -1.787 -0.895 -12.694 1.00 45.78 85 GLU A C 1
ATOM 681 O O . GLU A 1 85 ? -0.603 -0.935 -13.063 1.00 45.78 85 GLU A O 1
ATOM 686 N N . PRO A 1 86 ? -2.789 -1.140 -13.555 1.00 46.97 86 PRO A N 1
ATOM 687 C CA . PRO A 1 86 ? -2.557 -1.008 -14.975 1.00 46.97 86 PRO A CA 1
ATOM 688 C C . PRO A 1 86 ? -2.208 0.467 -15.198 1.00 46.97 86 PRO A C 1
ATOM 690 O O . PRO A 1 86 ? -3.047 1.308 -15.501 1.00 46.97 86 PRO A O 1
ATOM 693 N N . THR A 1 87 ? -0.921 0.778 -15.025 1.00 40.91 87 THR A N 1
ATOM 694 C CA . THR A 1 87 ? -0.213 1.740 -15.854 1.00 40.91 87 THR A CA 1
ATOM 695 C C . THR A 1 87 ? -0.765 1.535 -17.252 1.00 40.91 87 THR A C 1
ATOM 697 O O . THR A 1 87 ? -0.907 0.370 -17.640 1.00 40.91 87 THR A O 1
ATOM 700 N N . PRO A 1 88 ? -1.157 2.620 -17.949 1.00 43.72 88 PRO A N 1
ATOM 701 C CA . PRO A 1 88 ? -1.903 2.528 -19.193 1.00 43.72 88 PRO A CA 1
ATOM 702 C C . PRO A 1 88 ? -1.280 1.419 -20.007 1.00 43.72 88 PRO A C 1
ATOM 704 O O . PRO A 1 88 ? -0.073 1.464 -20.266 1.00 43.72 88 PRO A O 1
ATOM 707 N N . THR A 1 89 ? -2.078 0.384 -20.264 1.00 44.44 89 THR A N 1
ATOM 708 C CA . THR A 1 89 ? -1.706 -0.739 -21.097 1.00 44.44 89 THR A CA 1
ATOM 709 C C . THR A 1 89 ? -1.277 -0.108 -22.409 1.00 44.44 89 THR A C 1
ATOM 711 O O . THR A 1 89 ? -2.099 0.212 -23.261 1.00 44.44 89 THR A O 1
ATOM 714 N N . ASN A 1 90 ? 0.020 0.168 -22.550 1.00 48.19 90 ASN A N 1
ATOM 715 C CA . ASN A 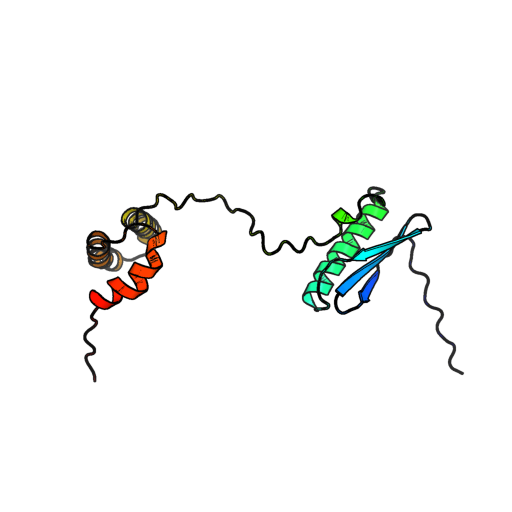1 90 ? 0.635 0.242 -23.848 1.00 48.19 90 ASN A CA 1
ATOM 716 C C . ASN A 1 90 ? 0.425 -1.174 -24.335 1.00 48.19 90 ASN A C 1
ATOM 718 O O . ASN A 1 90 ? 1.096 -2.097 -23.876 1.00 48.19 90 ASN A O 1
ATOM 722 N N . THR A 1 91 ? -0.632 -1.341 -25.119 1.00 50.34 91 THR A N 1
ATOM 723 C CA . THR A 1 91 ? -0.928 -2.521 -25.902 1.00 50.34 91 THR A CA 1
ATOM 724 C C . THR A 1 91 ? 0.321 -2.765 -26.739 1.00 50.34 91 THR A C 1
ATOM 726 O O . THR A 1 91 ? 0.476 -2.242 -27.838 1.00 50.34 91 THR A O 1
ATOM 729 N N . ASN A 1 92 ? 1.288 -3.474 -26.156 1.00 55.00 92 ASN A N 1
ATOM 730 C CA . ASN A 1 92 ? 2.557 -3.820 -26.785 1.00 55.00 92 ASN A CA 1
ATOM 731 C C . ASN A 1 92 ? 2.348 -4.937 -27.820 1.00 55.00 92 ASN A C 1
ATOM 733 O O . ASN A 1 92 ? 3.307 -5.396 -28.432 1.00 55.00 92 ASN A O 1
ATOM 737 N N . ASP A 1 93 ? 1.092 -5.329 -28.047 1.00 54.06 93 ASP A N 1
ATOM 738 C CA . ASP A 1 93 ? 0.651 -6.402 -28.933 1.00 54.06 93 ASP A CA 1
ATOM 739 C C . ASP A 1 93 ? 0.812 -6.057 -30.427 1.00 54.06 93 ASP A C 1
ATOM 741 O O . ASP A 1 93 ? 0.435 -6.844 -31.290 1.00 54.06 93 ASP A O 1
ATOM 745 N N . GLY A 1 94 ? 1.395 -4.896 -30.750 1.00 57.97 94 GLY A N 1
ATOM 746 C CA . GLY A 1 94 ? 1.678 -4.481 -32.125 1.00 57.97 94 GLY A CA 1
ATOM 747 C C . GLY A 1 94 ? 2.931 -3.627 -32.315 1.00 57.97 94 GLY A C 1
ATOM 748 O O . GLY A 1 94 ? 3.105 -3.073 -33.396 1.00 57.97 94 GLY A O 1
ATOM 749 N N . LEU A 1 95 ? 3.796 -3.479 -31.302 1.00 65.81 95 LEU A N 1
ATOM 750 C CA . LEU A 1 95 ? 5.016 -2.684 -31.470 1.00 65.81 95 LEU A CA 1
ATOM 751 C C . LEU A 1 95 ? 6.094 -3.508 -32.181 1.00 65.81 95 LEU A C 1
ATOM 753 O O . LEU A 1 95 ? 6.683 -4.423 -31.604 1.00 65.81 95 LEU A O 1
ATOM 757 N N . ASP A 1 96 ? 6.349 -3.147 -33.437 1.00 76.31 96 ASP A N 1
ATOM 758 C CA . ASP A 1 96 ? 7.400 -3.719 -34.274 1.00 76.31 96 ASP A CA 1
ATOM 759 C C . ASP A 1 96 ? 8.782 -3.300 -33.731 1.00 76.31 96 ASP A C 1
ATOM 761 O O . ASP A 1 96 ? 9.045 -2.123 -33.460 1.00 76.31 96 ASP A O 1
ATOM 765 N N . LEU A 1 97 ? 9.694 -4.258 -33.565 1.00 77.94 97 LEU A N 1
ATOM 766 C CA . LEU A 1 97 ? 11.067 -4.043 -33.088 1.00 77.94 97 LEU A CA 1
ATOM 767 C C . LEU A 1 97 ? 11.815 -2.848 -33.743 1.00 77.94 97 LEU A C 1
ATOM 769 O O . LEU A 1 97 ? 12.434 -2.065 -33.010 1.00 77.94 97 LEU A O 1
ATOM 773 N N . PRO A 1 98 ? 11.786 -2.640 -35.079 1.00 80.69 98 PRO A N 1
ATOM 774 C CA . PRO A 1 98 ? 12.368 -1.454 -35.712 1.00 80.69 98 PRO A CA 1
ATOM 775 C C . PRO A 1 98 ? 11.708 -0.138 -35.283 1.00 80.69 98 PRO A C 1
ATOM 777 O O . PRO A 1 98 ? 12.394 0.882 -35.200 1.00 80.69 98 PRO A O 1
ATOM 780 N N . GLU A 1 99 ? 10.411 -0.135 -34.981 1.00 82.44 99 GLU A N 1
ATOM 781 C CA . GLU A 1 99 ? 9.703 1.064 -34.533 1.00 82.44 99 GLU A CA 1
ATOM 782 C C . GLU A 1 99 ? 10.154 1.474 -33.126 1.00 82.44 99 GLU A C 1
ATOM 784 O O . GLU A 1 99 ? 10.482 2.639 -32.885 1.00 82.44 99 GLU A O 1
ATOM 789 N N . ILE A 1 100 ? 10.275 0.502 -32.216 1.00 83.38 100 ILE A N 1
ATOM 790 C CA . ILE A 1 100 ? 10.805 0.720 -30.861 1.00 83.38 100 ILE A CA 1
ATOM 791 C C . ILE A 1 100 ? 12.236 1.274 -30.934 1.00 83.38 100 ILE A C 1
ATOM 793 O O . ILE A 1 100 ? 12.584 2.233 -30.237 1.00 83.38 100 ILE A O 1
ATOM 797 N N . TRP A 1 101 ? 13.067 0.709 -31.814 1.00 85.62 101 TRP A N 1
ATOM 798 C CA . TRP A 1 101 ? 14.436 1.173 -32.036 1.00 85.62 101 TRP A CA 1
ATOM 799 C C . TRP A 1 101 ? 14.502 2.614 -32.552 1.00 85.62 101 TRP A C 1
ATOM 801 O O . TRP A 1 101 ? 15.342 3.396 -32.099 1.00 85.62 101 TRP A O 1
ATOM 811 N N . ASN A 1 102 ? 13.609 2.997 -33.466 1.00 84.56 102 ASN A N 1
ATOM 812 C CA . ASN A 1 102 ? 13.540 4.365 -33.978 1.00 84.56 102 ASN A CA 1
ATOM 813 C C . ASN A 1 102 ? 13.167 5.363 -32.880 1.00 84.56 102 ASN A C 1
ATOM 815 O O . ASN A 1 102 ? 13.899 6.335 -32.683 1.00 84.56 102 ASN A O 1
ATOM 819 N N . ARG A 1 103 ? 12.130 5.064 -32.088 1.00 85.25 103 ARG A N 1
ATOM 820 C CA . ARG A 1 103 ? 11.722 5.891 -30.939 1.00 85.25 103 ARG A CA 1
ATOM 821 C C . ARG A 1 103 ? 12.864 6.070 -29.932 1.00 85.25 103 ARG A C 1
ATOM 823 O O . ARG A 1 103 ? 13.099 7.175 -29.442 1.00 85.25 103 ARG A O 1
ATOM 830 N N . TYR A 1 104 ? 13.630 5.007 -29.662 1.00 85.12 104 TYR A N 1
ATOM 831 C CA . TYR A 1 104 ? 14.824 5.086 -28.815 1.0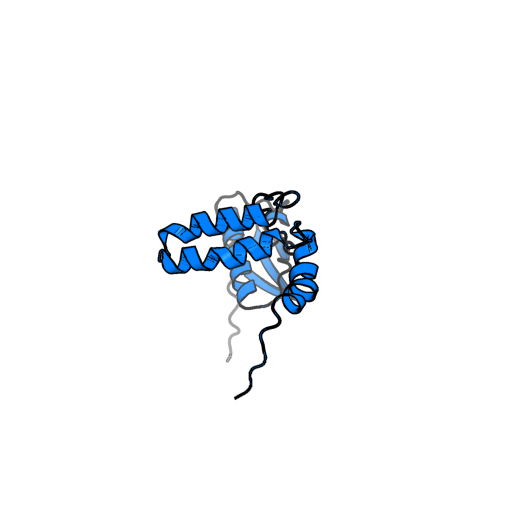0 85.12 104 TYR A CA 1
ATOM 832 C C . TYR A 1 104 ? 15.897 6.011 -29.405 1.00 85.12 104 TYR A C 1
ATOM 834 O O . TYR A 1 104 ? 16.439 6.861 -28.692 1.00 85.12 104 TYR A O 1
ATOM 842 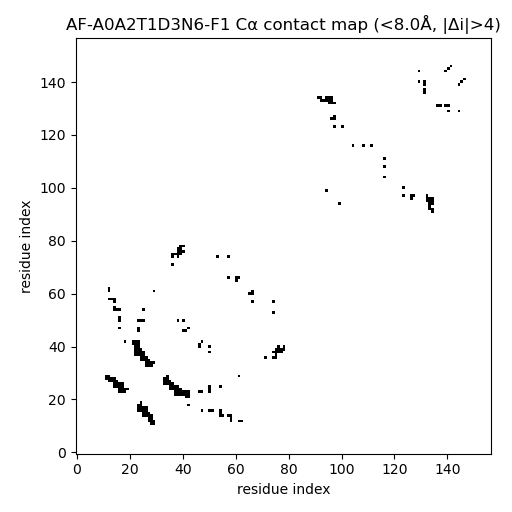N N . ARG A 1 105 ? 16.213 5.868 -30.700 1.00 83.50 105 ARG A N 1
ATOM 843 C CA . ARG A 1 105 ? 17.223 6.703 -31.370 1.00 83.50 105 ARG A CA 1
ATOM 844 C C . ARG A 1 105 ? 16.845 8.177 -31.336 1.00 83.50 105 ARG A C 1
ATOM 846 O O . ARG A 1 105 ? 17.701 8.994 -31.007 1.00 83.50 105 ARG A O 1
ATOM 853 N N . GLU A 1 106 ? 15.589 8.509 -31.610 1.00 84.56 106 GLU A N 1
ATOM 854 C CA . GLU A 1 106 ? 15.084 9.885 -31.579 1.00 84.56 106 GLU A CA 1
ATOM 855 C C . GLU A 1 106 ? 15.195 10.487 -30.176 1.00 84.56 106 GLU A C 1
ATOM 857 O O . GLU A 1 106 ? 15.829 11.531 -30.004 1.00 84.56 106 GLU A O 1
ATOM 862 N N . ALA A 1 107 ? 14.712 9.772 -29.154 1.00 85.62 107 ALA A N 1
ATOM 863 C CA . ALA A 1 107 ? 14.789 10.207 -27.759 1.00 85.62 107 ALA A CA 1
ATOM 864 C C . ALA A 1 107 ? 16.235 10.334 -27.238 1.00 85.62 107 ALA A C 1
ATOM 866 O O . ALA A 1 107 ? 16.521 11.131 -26.336 1.00 85.62 107 ALA A O 1
ATOM 867 N N . ARG A 1 108 ? 17.174 9.548 -27.784 1.00 80.62 108 ARG A N 1
ATOM 868 C CA . ARG A 1 108 ? 18.583 9.540 -27.366 1.00 80.62 108 ARG A CA 1
ATOM 869 C C . ARG A 1 108 ? 19.467 10.494 -28.172 1.00 80.62 108 ARG A C 1
ATOM 871 O O . ARG A 1 108 ? 20.498 10.916 -27.643 1.00 80.62 108 ARG A O 1
ATOM 878 N N . SER A 1 109 ? 19.055 10.865 -29.386 1.00 73.44 109 SER A N 1
ATOM 879 C CA . SER A 1 109 ? 19.800 11.733 -30.306 1.00 73.44 109 SER A CA 1
ATOM 880 C C . SER A 1 109 ? 20.244 13.081 -29.715 1.00 73.44 109 SER A C 1
ATOM 882 O O . SER A 1 109 ? 21.426 13.390 -29.868 1.00 73.44 109 SER A O 1
ATOM 884 N N . PRO A 1 110 ? 19.433 13.849 -28.948 1.00 77.25 110 PRO A N 1
ATOM 885 C CA . PRO A 1 110 ? 19.864 15.171 -28.480 1.00 77.25 110 PRO A CA 1
ATOM 886 C C . PRO A 1 110 ? 20.969 15.104 -27.417 1.00 77.25 110 PRO A C 1
ATOM 888 O O . PRO A 1 110 ? 21.666 16.083 -27.172 1.00 77.25 110 PRO A O 1
ATOM 891 N N . LYS A 1 111 ? 21.141 13.949 -26.760 1.00 79.94 111 LYS A N 1
ATOM 892 C CA . LYS A 1 111 ? 22.090 13.757 -25.650 1.00 79.94 111 LYS A CA 1
ATOM 893 C C . LYS A 1 111 ? 23.380 13.054 -26.079 1.00 79.94 111 LYS A C 1
ATOM 895 O O . LYS A 1 111 ? 24.174 12.675 -25.216 1.00 79.94 111 LYS A O 1
ATOM 900 N N . LYS A 1 112 ? 23.576 12.788 -27.374 1.00 82.50 112 LYS A N 1
ATOM 901 C CA . LYS A 1 112 ? 24.699 11.987 -27.882 1.00 82.50 112 LYS A CA 1
ATOM 902 C C . LYS A 1 112 ? 25.455 12.706 -28.992 1.00 82.50 112 LYS A C 1
ATOM 904 O O . LYS A 1 112 ? 24.889 13.469 -29.761 1.00 82.50 112 LYS A O 1
ATOM 909 N N . SER A 1 113 ? 26.759 12.437 -29.071 1.00 80.56 113 SER A N 1
ATOM 910 C CA . SER A 1 113 ? 27.607 12.968 -30.137 1.00 80.56 113 SER A CA 1
ATOM 911 C C . SER A 1 113 ? 27.225 12.367 -31.492 1.00 80.56 113 SER A C 1
ATOM 913 O O . SER A 1 113 ? 26.832 11.199 -31.572 1.00 80.56 113 SER A O 1
ATOM 915 N N . ALA A 1 114 ? 27.417 13.129 -32.572 1.00 78.31 114 ALA A N 1
ATOM 916 C CA . ALA A 1 114 ? 27.148 12.679 -33.941 1.00 78.31 114 ALA A CA 1
ATOM 917 C C . ALA A 1 114 ? 27.879 11.366 -34.299 1.00 78.31 114 ALA A C 1
ATOM 919 O O . ALA A 1 114 ? 27.337 10.525 -35.012 1.00 78.31 114 ALA A O 1
ATOM 920 N N . SER A 1 115 ? 29.075 11.142 -33.738 1.00 77.06 115 SER A N 1
ATOM 921 C CA . SER A 1 115 ? 29.823 9.886 -33.902 1.00 77.06 115 SER A CA 1
ATOM 922 C C . SER A 1 115 ? 29.108 8.687 -33.258 1.00 77.06 115 SER A C 1
ATOM 924 O O . SER A 1 115 ? 28.995 7.625 -33.867 1.00 77.06 115 SER A O 1
ATOM 926 N N . THR A 1 116 ? 28.525 8.875 -32.067 1.00 79.00 116 THR A N 1
ATOM 927 C CA . THR A 1 116 ? 27.734 7.834 -31.385 1.00 79.00 116 THR A CA 1
ATOM 928 C C . THR A 1 116 ? 26.465 7.501 -32.169 1.00 79.00 116 THR A C 1
ATOM 930 O O . THR A 1 116 ? 26.107 6.335 -32.310 1.00 79.00 116 THR A O 1
ATOM 933 N N . ILE A 1 117 ? 25.800 8.517 -32.725 1.00 80.50 117 ILE A N 1
ATOM 934 C CA . ILE A 1 117 ? 24.603 8.329 -33.555 1.00 80.50 117 ILE A CA 1
ATOM 935 C C . ILE A 1 117 ? 24.960 7.562 -34.834 1.00 80.50 117 ILE A C 1
ATOM 937 O O . ILE A 1 117 ? 24.234 6.657 -35.238 1.00 80.50 117 ILE A O 1
ATOM 941 N N . ARG A 1 118 ? 26.116 7.851 -35.441 1.00 80.94 118 ARG A N 1
ATOM 942 C CA . ARG A 1 118 ? 26.609 7.126 -36.619 1.00 80.94 118 ARG A CA 1
ATOM 943 C C . ARG A 1 118 ? 26.882 5.646 -36.322 1.00 80.94 118 ARG A C 1
ATOM 945 O O . ARG A 1 118 ? 26.569 4.800 -37.158 1.00 80.94 118 ARG A O 1
ATOM 952 N N . MET A 1 119 ? 27.379 5.308 -35.127 1.00 79.69 119 MET A N 1
ATOM 953 C CA . MET A 1 119 ? 27.568 3.910 -34.698 1.00 79.69 119 MET A CA 1
ATOM 954 C C . MET A 1 119 ? 26.252 3.123 -34.606 1.00 79.69 119 MET A C 1
ATOM 956 O O . MET A 1 119 ? 26.238 1.917 -34.847 1.00 79.69 119 MET A O 1
ATOM 960 N N . TYR A 1 120 ? 25.121 3.792 -34.360 1.00 82.88 120 TYR A N 1
ATOM 961 C CA . TYR A 1 120 ? 23.801 3.151 -34.372 1.00 82.88 120 TYR A CA 1
ATOM 962 C C . TYR A 1 120 ? 23.397 2.611 -35.752 1.00 82.88 120 TYR A C 1
ATOM 964 O O . TYR A 1 120 ? 22.457 1.818 -35.846 1.00 82.88 120 TYR A O 1
ATOM 972 N N . GLY A 1 121 ? 24.111 2.983 -36.820 1.00 81.75 121 GLY A N 1
ATOM 973 C CA . GLY A 1 121 ? 23.914 2.435 -38.160 1.00 81.75 121 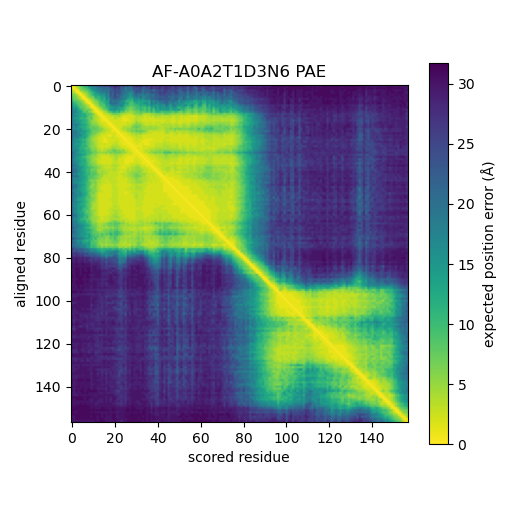GLY A CA 1
ATOM 974 C C . GLY A 1 121 ? 24.085 0.915 -38.219 1.00 81.75 121 GLY A C 1
ATOM 975 O O . GLY A 1 121 ? 23.227 0.242 -38.792 1.00 81.75 121 GLY A O 1
ATOM 976 N N . TRP A 1 122 ? 25.113 0.347 -37.562 1.00 80.69 122 TRP A N 1
ATOM 977 C CA . TRP A 1 122 ? 25.263 -1.117 -37.534 1.00 80.69 122 TRP A CA 1
ATOM 978 C C . TRP A 1 122 ? 24.058 -1.751 -36.856 1.00 80.69 122 TRP A C 1
ATOM 980 O O . TRP A 1 122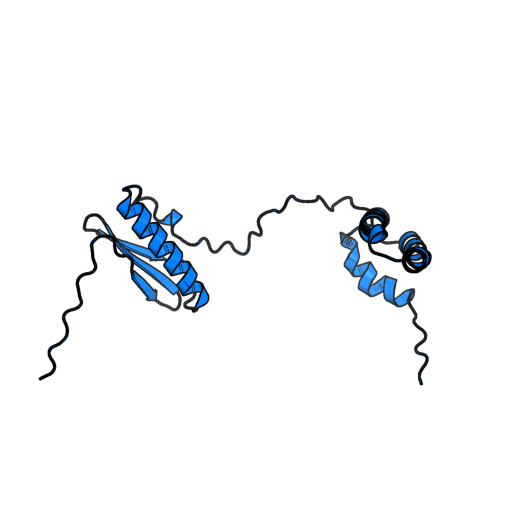 ? 23.561 -2.773 -37.323 1.00 80.69 122 TRP A O 1
ATOM 990 N N . VAL A 1 123 ? 23.607 -1.166 -35.741 1.00 80.75 123 VAL A N 1
ATOM 991 C CA . VAL A 1 123 ? 22.556 -1.749 -34.895 1.00 80.75 123 VAL A CA 1
ATOM 992 C C . VAL A 1 123 ? 21.234 -1.735 -35.649 1.00 80.75 123 VAL A C 1
ATOM 994 O O . VAL A 1 123 ? 2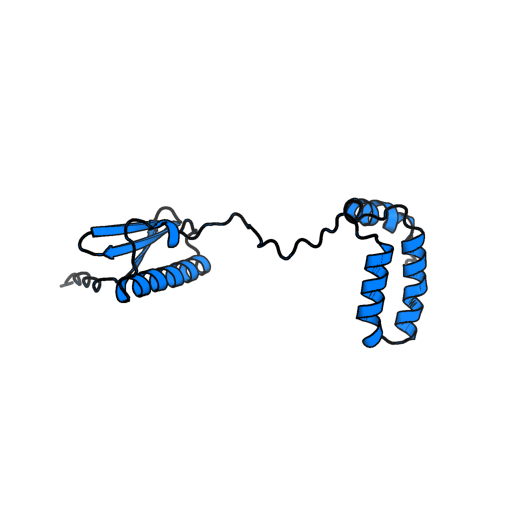0.520 -2.728 -35.662 1.00 80.75 123 VAL A O 1
ATOM 997 N N . THR A 1 124 ? 20.976 -0.658 -36.389 1.00 83.81 124 THR A N 1
ATOM 998 C CA . THR A 1 124 ? 19.817 -0.541 -37.281 1.00 83.81 124 THR A CA 1
ATOM 999 C C . THR A 1 124 ? 19.824 -1.628 -38.361 1.00 83.81 124 THR A C 1
ATOM 1001 O O . THR A 1 124 ? 18.794 -2.244 -38.611 1.00 83.81 124 THR A O 1
ATOM 1004 N N . ASN A 1 125 ? 20.987 -1.916 -38.957 1.00 83.19 125 ASN A N 1
ATOM 1005 C CA . ASN A 1 125 ? 21.139 -2.984 -39.952 1.00 83.19 125 ASN A CA 1
ATOM 1006 C C . ASN A 1 125 ? 21.037 -4.396 -39.341 1.00 83.19 125 ASN A C 1
ATOM 1008 O O . ASN A 1 125 ? 20.666 -5.344 -40.021 1.00 83.19 125 ASN A O 1
ATOM 1012 N N . HIS A 1 126 ? 21.366 -4.566 -38.059 1.00 77.88 126 HIS A N 1
ATOM 1013 C CA . HIS A 1 126 ? 21.129 -5.835 -37.368 1.00 77.88 126 HIS A CA 1
ATOM 1014 C C . HIS A 1 126 ? 19.641 -6.019 -37.086 1.00 77.88 126 HIS A C 1
ATOM 1016 O O . HIS A 1 126 ? 19.081 -7.057 -37.413 1.00 77.88 126 HIS A O 1
ATOM 1022 N N . ILE A 1 127 ? 18.980 -4.992 -36.558 1.00 82.50 127 ILE A N 1
ATOM 1023 C CA . ILE A 1 127 ? 17.547 -5.038 -36.258 1.00 82.50 127 ILE A CA 1
ATOM 1024 C C . ILE A 1 127 ? 16.726 -5.313 -37.525 1.00 82.50 127 ILE A C 1
ATOM 1026 O O . ILE A 1 127 ? 15.790 -6.102 -37.470 1.00 82.50 127 ILE A O 1
ATOM 1030 N N . SER A 1 128 ? 17.113 -4.766 -38.684 1.00 79.75 128 SER A N 1
ATOM 1031 C CA . SER A 1 128 ? 16.435 -5.058 -39.957 1.00 79.75 128 SER A CA 1
ATOM 1032 C C . SER A 1 128 ? 16.613 -6.500 -40.453 1.00 79.75 128 SER A C 1
ATOM 1034 O O . SER A 1 128 ? 15.775 -6.986 -41.209 1.00 79.75 128 SER A O 1
ATOM 1036 N N . ARG A 1 129 ? 17.684 -7.188 -40.038 1.00 80.19 129 ARG A N 1
ATOM 1037 C CA . ARG A 1 129 ? 17.967 -8.596 -40.371 1.00 80.19 129 ARG A CA 1
ATOM 1038 C C . ARG A 1 129 ? 17.399 -9.581 -39.350 1.00 80.19 129 ARG A C 1
ATOM 1040 O O . ARG A 1 129 ? 17.499 -10.788 -39.566 1.00 80.19 129 ARG A O 1
ATOM 1047 N N . CYS A 1 130 ? 16.850 -9.091 -38.240 1.00 77.62 130 CYS A N 1
ATOM 1048 C CA . CYS A 1 130 ? 16.268 -9.934 -37.208 1.00 77.62 130 CYS A CA 1
ATOM 1049 C C . CYS A 1 130 ? 14.962 -10.568 -37.724 1.00 77.62 130 CYS A C 1
ATOM 1051 O O . CYS A 1 130 ? 14.070 -9.838 -38.164 1.00 77.62 130 CYS A O 1
ATOM 1053 N N . PRO A 1 131 ? 14.829 -11.908 -37.690 1.00 74.38 131 PRO A N 1
ATOM 1054 C CA . PRO A 1 131 ? 13.614 -12.592 -38.133 1.00 74.38 131 PRO A CA 1
ATOM 1055 C C . PRO A 1 131 ? 12.462 -12.450 -37.127 1.00 74.38 131 PRO A C 1
ATOM 1057 O O . PRO A 1 131 ? 11.306 -12.573 -37.516 1.00 74.38 131 PRO A O 1
ATOM 1060 N N . TYR A 1 132 ? 12.777 -12.154 -35.864 1.00 74.19 132 TYR A N 1
ATOM 1061 C CA . TYR A 1 132 ? 11.811 -11.947 -34.789 1.00 74.19 132 TYR A CA 1
ATOM 1062 C C . TYR A 1 132 ? 11.545 -10.456 -34.615 1.00 74.19 132 TYR A C 1
ATOM 1064 O O . TYR A 1 132 ? 12.477 -9.665 -34.436 1.00 74.19 132 TYR A O 1
ATOM 1072 N N . LYS A 1 133 ? 10.277 -10.069 -34.689 1.00 71.00 133 LYS A N 1
ATOM 1073 C CA . LYS A 1 133 ? 9.859 -8.659 -34.748 1.00 71.00 133 LYS A CA 1
ATOM 1074 C C . LYS A 1 133 ? 8.922 -8.256 -33.621 1.00 71.00 133 LYS A C 1
ATOM 1076 O O . LYS A 1 133 ? 8.758 -7.068 -33.357 1.00 71.00 133 LYS A O 1
ATOM 1081 N N . LEU A 1 134 ? 8.347 -9.244 -32.943 1.00 68.94 134 LEU A N 1
ATOM 1082 C CA . LEU A 1 134 ? 7.386 -9.047 -31.872 1.00 68.94 134 LEU A CA 1
ATOM 1083 C C . LEU A 1 134 ? 8.080 -9.077 -30.513 1.00 68.94 134 LEU A C 1
ATOM 1085 O O . LEU A 1 134 ? 9.019 -9.841 -30.282 1.00 68.94 134 LEU A O 1
ATOM 1089 N N . LEU A 1 135 ? 7.565 -8.282 -29.577 1.00 66.50 135 LEU A N 1
ATOM 1090 C CA . LEU A 1 135 ? 8.084 -8.234 -28.211 1.00 66.50 135 LEU A CA 1
ATOM 1091 C C . LEU A 1 135 ? 7.942 -9.586 -27.487 1.00 66.50 135 LEU A C 1
ATOM 1093 O O . LEU A 1 135 ? 8.787 -9.944 -26.670 1.00 66.50 135 LEU A O 1
ATOM 1097 N N . THR A 1 136 ? 6.921 -10.371 -27.833 1.00 64.81 136 THR A N 1
ATOM 1098 C CA . THR A 1 136 ? 6.674 -11.720 -27.296 1.00 64.81 136 THR A CA 1
ATOM 1099 C C . THR A 1 136 ? 7.806 -12.701 -27.624 1.00 64.81 136 THR A C 1
ATOM 1101 O O . THR A 1 136 ? 8.049 -13.649 -26.883 1.00 64.81 136 THR A O 1
ATOM 1104 N N . GLU A 1 137 ? 8.548 -12.448 -28.704 1.00 69.31 137 GLU A N 1
ATOM 1105 C CA . GLU A 1 137 ? 9.676 -13.265 -29.161 1.00 69.31 137 GLU A CA 1
ATOM 1106 C C . GLU A 1 137 ? 11.025 -12.761 -28.615 1.00 69.31 137 GLU A C 1
ATOM 1108 O O . GLU A 1 137 ? 12.080 -13.299 -28.958 1.00 69.31 137 GLU A O 1
ATOM 1113 N N . ALA A 1 138 ? 11.027 -11.753 -27.731 1.00 69.88 138 ALA A N 1
ATOM 1114 C CA . ALA A 1 138 ? 12.245 -11.139 -27.194 1.00 69.88 138 ALA A CA 1
ATOM 1115 C C . ALA A 1 138 ? 13.196 -12.153 -26.540 1.00 69.88 138 ALA A C 1
ATOM 1117 O O . ALA A 1 138 ? 14.419 -12.021 -26.632 1.00 69.88 138 ALA A O 1
ATOM 1118 N N . GLN A 1 139 ? 12.649 -13.205 -25.927 1.00 69.19 139 GLN A N 1
ATOM 1119 C CA . GLN A 1 139 ? 13.458 -14.266 -25.338 1.00 69.19 139 GLN A CA 1
ATOM 1120 C C . GLN A 1 139 ? 14.206 -15.088 -26.401 1.00 69.19 139 GLN A C 1
ATOM 1122 O O . GLN A 1 139 ? 15.364 -15.433 -26.176 1.00 69.19 139 GLN A O 1
ATOM 1127 N N . ALA A 1 140 ? 13.606 -15.336 -27.571 1.00 67.88 140 ALA A N 1
ATOM 1128 C CA . ALA A 1 140 ? 14.255 -16.022 -28.694 1.00 67.88 140 ALA A CA 1
ATOM 1129 C C . ALA A 1 140 ? 15.336 -15.151 -29.365 1.00 67.88 140 ALA A C 1
ATOM 1131 O O . ALA A 1 140 ? 16.376 -15.662 -29.794 1.00 67.88 140 ALA A O 1
ATOM 1132 N N . ILE A 1 141 ? 15.137 -13.827 -29.385 1.00 68.56 141 ILE A N 1
ATOM 1133 C CA . ILE A 1 141 ? 16.146 -12.862 -29.848 1.00 68.56 141 ILE A CA 1
ATOM 1134 C C . ILE A 1 141 ? 17.399 -12.940 -28.970 1.00 68.56 141 ILE A C 1
ATOM 1136 O O . ILE A 1 141 ? 18.505 -13.062 -29.495 1.00 68.56 141 ILE A O 1
ATOM 1140 N N . LEU A 1 142 ? 17.227 -12.892 -27.645 1.00 65.12 142 LEU A N 1
ATOM 1141 C CA . LEU A 1 142 ? 18.329 -12.831 -26.680 1.00 65.12 142 LEU A CA 1
ATOM 1142 C C . LEU A 1 142 ? 19.113 -14.142 -26.563 1.00 65.12 142 LEU A C 1
ATOM 1144 O O . LEU A 1 142 ? 20.337 -14.102 -26.448 1.00 65.12 142 LEU A O 1
ATOM 1148 N N . THR A 1 143 ? 18.435 -15.292 -26.579 1.00 64.38 143 THR A N 1
ATOM 1149 C CA . THR A 1 143 ? 19.080 -16.590 -26.314 1.00 64.38 143 THR A CA 1
ATOM 1150 C C . THR A 1 143 ? 19.497 -17.341 -27.575 1.00 64.38 143 THR A C 1
ATOM 1152 O O . THR A 1 143 ? 20.442 -18.124 -27.516 1.00 64.38 143 THR A O 1
ATOM 1155 N N . GLY A 1 144 ? 18.836 -17.107 -28.712 1.00 66.44 144 GLY A N 1
ATOM 1156 C CA . GLY A 1 144 ? 19.099 -17.833 -29.957 1.00 66.44 144 GLY A CA 1
ATOM 1157 C C . GLY A 1 144 ? 19.804 -16.993 -31.017 1.00 66.44 144 GLY A C 1
ATOM 1158 O O . GLY A 1 144 ? 20.845 -17.384 -31.542 1.00 66.44 144 GLY A O 1
ATOM 1159 N N . TRP A 1 145 ? 19.245 -15.826 -31.341 1.00 68.31 145 TRP A N 1
ATOM 1160 C CA . TRP A 1 145 ? 19.673 -15.062 -32.516 1.00 68.31 145 TRP A CA 1
ATOM 1161 C C . TRP A 1 145 ? 20.897 -14.170 -32.262 1.00 68.31 145 TRP A C 1
ATOM 1163 O O . TRP A 1 145 ? 21.856 -14.204 -33.038 1.00 68.31 145 TRP A O 1
ATOM 1173 N N . LEU A 1 146 ? 20.910 -13.420 -31.153 1.00 67.50 146 LEU A N 1
ATOM 1174 C CA . LEU A 1 146 ? 22.032 -12.548 -30.780 1.00 67.50 146 LEU A CA 1
ATOM 1175 C C . LEU A 1 146 ? 23.376 -13.304 -30.692 1.00 67.50 146 LEU A C 1
ATOM 1177 O O . LEU A 1 146 ? 24.351 -12.818 -31.263 1.00 67.50 146 LEU A O 1
ATOM 1181 N N . PRO A 1 147 ? 23.456 -14.488 -30.048 1.00 65.50 147 PRO A N 1
ATOM 1182 C CA . PRO A 1 147 ? 24.708 -15.241 -29.921 1.00 65.50 147 PRO A CA 1
ATOM 1183 C C . PRO A 1 147 ? 25.243 -15.795 -31.248 1.00 65.50 147 PRO A C 1
ATOM 1185 O O . PRO A 1 147 ? 26.453 -15.928 -31.411 1.00 65.50 147 PRO A O 1
ATOM 1188 N N . MET A 1 148 ? 24.363 -16.105 -32.210 1.00 62.19 148 MET A N 1
ATOM 1189 C CA . MET A 1 148 ? 24.771 -16.578 -33.539 1.00 62.19 148 MET A CA 1
ATOM 1190 C C . MET A 1 148 ? 25.356 -15.457 -34.403 1.00 62.19 148 MET A C 1
ATOM 1192 O O . MET A 1 148 ? 26.287 -15.698 -35.172 1.00 62.19 148 MET A O 1
ATOM 1196 N N . TYR A 1 149 ? 24.816 -14.242 -34.287 1.00 58.94 149 TYR A N 1
ATOM 1197 C CA . TYR A 1 149 ? 25.206 -13.107 -35.129 1.00 58.94 149 TYR A CA 1
ATOM 1198 C C . TYR A 1 149 ? 26.319 -12.249 -34.502 1.00 58.94 149 TYR A C 1
ATOM 1200 O O . TYR A 1 149 ? 27.161 -11.713 -35.219 1.00 58.94 149 TYR A O 1
ATOM 1208 N N . LEU A 1 150 ? 26.383 -12.170 -33.168 1.00 57.41 150 LEU A N 1
ATOM 1209 C CA . LEU A 1 150 ? 27.477 -11.558 -32.407 1.00 57.41 150 LEU A CA 1
ATOM 1210 C C . LEU A 1 150 ? 28.516 -12.609 -32.010 1.00 57.41 150 LEU A C 1
ATOM 1212 O O . LEU A 1 150 ? 28.887 -12.703 -30.839 1.00 57.41 150 LEU A O 1
ATOM 1216 N N . ARG A 1 151 ? 29.023 -13.391 -32.972 1.00 48.34 151 ARG A N 1
ATOM 1217 C CA . ARG A 1 151 ? 30.254 -14.164 -32.764 1.00 48.34 151 ARG A CA 1
ATOM 1218 C C . ARG A 1 151 ? 31.402 -13.165 -32.586 1.00 48.34 151 ARG A C 1
ATOM 1220 O O . ARG A 1 151 ? 32.135 -12.861 -33.520 1.00 48.34 151 ARG A O 1
ATOM 1227 N N . ILE A 1 152 ? 31.498 -12.597 -31.385 1.00 46.97 152 ILE A N 1
ATOM 1228 C CA . ILE A 1 152 ? 32.635 -11.819 -30.921 1.00 46.97 152 ILE A CA 1
ATOM 1229 C C . ILE A 1 152 ? 33.811 -12.785 -31.050 1.00 46.97 152 ILE A C 1
ATOM 1231 O O . ILE A 1 152 ? 33.755 -13.861 -30.442 1.00 46.97 152 ILE A O 1
ATOM 1235 N N . PRO A 1 153 ? 34.832 -12.493 -31.875 1.00 37.00 153 PRO A N 1
ATOM 1236 C CA . PRO A 1 153 ? 36.031 -13.302 -31.850 1.00 37.00 153 PRO A CA 1
ATOM 1237 C C . PRO A 1 153 ? 36.542 -13.265 -30.413 1.00 37.00 153 PRO A C 1
ATOM 1239 O O . PRO A 1 153 ? 36.855 -12.200 -29.880 1.00 37.00 153 PRO A O 1
ATOM 1242 N N . GLN A 1 154 ? 36.568 -14.433 -29.775 1.00 46.94 154 GLN A N 1
ATOM 1243 C CA . GLN A 1 154 ? 37.343 -14.674 -28.567 1.00 46.94 154 GLN A CA 1
ATOM 1244 C C . GLN A 1 154 ? 38.818 -14.578 -28.980 1.00 46.94 154 GLN A C 1
ATOM 1246 O O . GLN A 1 154 ? 39.500 -15.587 -29.127 1.00 46.94 154 GLN A O 1
ATOM 1251 N N . ASN A 1 155 ? 39.290 -13.367 -29.274 1.00 36.88 155 ASN A N 1
ATOM 1252 C CA . ASN A 1 155 ? 40.711 -13.106 -29.385 1.00 36.88 155 ASN A CA 1
ATOM 1253 C C . ASN A 1 155 ? 41.231 -13.045 -27.955 1.00 36.88 155 ASN A C 1
ATOM 1255 O O . ASN A 1 155 ? 41.080 -12.038 -27.267 1.00 36.88 155 ASN A O 1
ATOM 1259 N N . GLY A 1 156 ? 41.780 -14.174 -27.511 1.00 44.78 156 GLY A N 1
ATOM 1260 C CA . GLY A 1 156 ? 42.690 -14.202 -26.380 1.00 44.78 156 GLY A CA 1
ATOM 1261 C C . GLY A 1 156 ? 43.955 -13.422 -26.722 1.00 44.78 156 GLY A C 1
ATOM 1262 O O . GLY A 1 156 ? 44.532 -13.627 -27.789 1.00 44.78 156 GLY A O 1
ATOM 1263 N N . PHE A 1 157 ? 44.307 -12.473 -25.863 1.00 35.72 157 PHE A N 1
ATOM 1264 C CA . PHE A 1 157 ? 45.525 -12.408 -25.047 1.00 35.72 157 PHE A CA 1
ATOM 1265 C C . PHE A 1 157 ? 45.476 -11.117 -24.223 1.00 35.72 157 PHE A C 1
ATOM 1267 O O . PHE A 1 157 ? 45.109 -10.066 -24.797 1.00 35.72 157 PHE A O 1
#

Secondary structure (DSSP, 8-state):
-----PPPPPPTTPPEEEEETTEEEEEEEETTEEEEEEEEEES-HHHHHHHHHHHHHHHHHHHHT---TT-GGGGS----S----------GGG--HHHHHHHHHHHHGGGS-HHHHHHHHHHHHHHHH-S--SGGGHHHIIIIIHHHH--------

pLDDT: mean 74.63, std 15.35, range [35.72, 91.56]

Nearest PDB structures (foldseek):
  8trx-assembly2_B  TM=6.136E-01  e=5.294E-01  Piromyces rhizinflatus
  3gce-assembly1_A  TM=7.994E-01  e=1.556E+00  Nocardioides aromaticivorans
  4wpy-assembly1_A-2  TM=3.439E-01  e=6.727E-01  Mycobacterium tuberculosis H37Rv
  7ljc-assembly1_A  TM=4.731E-01  e=5.476E+00  Homo sapiens
  4wqs-assembly2_N  TM=1.595E-01  e=1.300E+00  Thermus thermophilus HB8

Radius of gyration: 29.39 Å; Cα contacts (8 Å, |Δi|>4): 135; chains: 1; bounding box: 66×33×88 Å

Organism: NCBI:txid1920490

Mean predicted aligned error: 18.08 Å

Sequence (157 aa):
MYSPKSPRKARTGSVQIRSSNNRLQLVFTFNGKRHFVSTGLGDTPFNRKQTQDRALEVERDIAYGEFDPDNLDKYKVLVALTTVEPTPTNTNDGLDLPEIWNRYREARSPKKSASTIRMYGWVTNHISRCPYKLLTEAQAILTGWLPMYLRIPQNGF